Protein AF-A0A961RQ88-F1 (afdb_monomer_lite)

pLDDT: mean 89.36, std 9.99, range [42.78, 97.5]

Foldseek 3Di:
DQAAWFEFDDDWDFAWDDDPPDTDGDTDDPRVVNRVVQRVVCVVLVHRYKYFPVVPVVPVVWDWQWLFFEDDPPDPGTTGITDTDDPVPDDVPLRVLSNVLQVCLQVLHLCSLVSLVVSCVVPVVDSSSVVVNVCVVVPRSHRYDYDDDD

Sequence (150 aa):
GVTRVGIHRGPAIVGNFGGQRFFDYTAIGDTVNTAARLEGANKHIGTRLCVSGPVASSATSFVFRPIGTIFLKGKHEGIEAFEPVSTVAAHPGGEEAYEKAFALMKEGDPAASEAFSLLAETHHEDALIRLQMYRLSHGATSTDIILGEK

Secondary structure (DSSP, 8-state):
----EEE-----EEEEEEETTEEEEEEESHHHHHHHHHHHHHHHH--SEEEEHHHHTT-TTS-EEEEEEEEETT-SS-EEEEEEPPTTTPPTTHHHHHHHHHHHHHHT-THHHHHHHHHHHH-TT-HHHHHHHHHHHTT--SSEEEE---

Structure (mmCIF, N/CA/C/O backbone):
data_AF-A0A961RQ88-F1
#
_entry.id   AF-A0A961RQ88-F1
#
loop_
_atom_site.group_PDB
_atom_site.id
_atom_site.type_symbol
_atom_site.label_atom_id
_atom_site.label_alt_id
_atom_site.label_comp_id
_atom_site.label_asym_id
_atom_site.label_entity_id
_atom_site.label_seq_id
_atom_site.pdbx_PDB_ins_code
_atom_site.Cartn_x
_atom_site.Cartn_y
_atom_site.Cartn_z
_atom_site.occupancy
_atom_site.B_iso_or_equiv
_atom_site.auth_seq_id
_atom_site.auth_comp_id
_atom_site.auth_asym_id
_atom_site.auth_atom_id
_atom_site.pdbx_PDB_model_num
ATOM 1 N N . GLY A 1 1 ? 0.770 20.307 -10.087 1.00 74.75 1 GLY A N 1
ATOM 2 C CA . GLY A 1 1 ? 0.057 19.012 -10.116 1.00 74.75 1 GLY A CA 1
ATOM 3 C C . GLY A 1 1 ? 0.468 18.179 -8.916 1.00 74.75 1 GLY A C 1
ATOM 4 O O . GLY A 1 1 ? 1.530 18.440 -8.369 1.00 74.75 1 GLY A O 1
ATOM 5 N N . VAL A 1 2 ? -0.356 17.220 -8.485 1.00 87.19 2 VAL A N 1
ATOM 6 C CA . VAL A 1 2 ? -0.011 16.293 -7.387 1.00 87.19 2 VAL A CA 1
ATOM 7 C C . VAL A 1 2 ? 0.762 15.102 -7.954 1.00 87.19 2 VAL A C 1
ATOM 9 O O . VAL A 1 2 ? 0.228 14.395 -8.807 1.00 87.19 2 VAL A O 1
ATOM 12 N N . THR A 1 3 ? 1.985 14.875 -7.474 1.00 93.56 3 THR A N 1
ATOM 13 C CA . THR A 1 3 ? 2.801 13.704 -7.840 1.00 93.56 3 THR A CA 1
ATOM 14 C C . THR A 1 3 ? 2.383 12.484 -7.026 1.00 93.56 3 THR A C 1
ATOM 16 O O . THR A 1 3 ? 2.304 12.569 -5.794 1.00 93.56 3 THR A O 1
ATOM 19 N N . ARG A 1 4 ? 2.148 11.369 -7.723 1.00 95.50 4 ARG A N 1
ATOM 20 C CA . ARG A 1 4 ? 1.841 10.047 -7.167 1.00 95.50 4 ARG A CA 1
ATOM 21 C C . ARG A 1 4 ? 2.952 9.069 -7.525 1.00 95.50 4 ARG A C 1
ATOM 23 O O . ARG A 1 4 ? 3.601 9.232 -8.556 1.00 95.50 4 ARG A O 1
ATOM 30 N N . VAL A 1 5 ? 3.182 8.088 -6.660 1.00 97.38 5 VAL A N 1
ATOM 31 C CA . VAL A 1 5 ? 4.223 7.075 -6.847 1.00 97.38 5 VAL A CA 1
ATOM 32 C C . VAL A 1 5 ? 3.681 5.709 -6.442 1.00 97.38 5 VAL A C 1
ATOM 34 O O . VAL A 1 5 ? 3.095 5.546 -5.369 1.00 97.38 5 VAL A O 1
ATOM 37 N N . GLY A 1 6 ? 3.886 4.729 -7.316 1.00 97.06 6 GLY A N 1
ATOM 38 C CA . GLY A 1 6 ? 3.668 3.314 -7.044 1.00 97.06 6 GLY A CA 1
ATOM 39 C C . GLY A 1 6 ? 5.004 2.597 -6.920 1.00 97.06 6 GLY A C 1
ATOM 40 O O . GLY A 1 6 ? 5.878 2.787 -7.767 1.00 97.06 6 GLY A O 1
ATOM 41 N N . ILE A 1 7 ? 5.178 1.785 -5.878 1.00 97.44 7 ILE A N 1
ATOM 42 C CA . ILE A 1 7 ? 6.424 1.045 -5.646 1.00 97.44 7 ILE A CA 1
ATOM 43 C C . ILE A 1 7 ? 6.109 -0.442 -5.540 1.00 97.44 7 ILE A C 1
ATOM 45 O O . ILE A 1 7 ? 5.314 -0.874 -4.705 1.00 97.44 7 ILE A O 1
ATOM 49 N N . HIS A 1 8 ? 6.770 -1.235 -6.374 1.00 96.62 8 HIS A N 1
ATOM 50 C CA . HIS A 1 8 ? 6.666 -2.684 -6.348 1.00 96.62 8 HIS A CA 1
ATOM 51 C C . HIS A 1 8 ? 8.037 -3.330 -6.529 1.00 96.62 8 HIS A C 1
ATOM 53 O O . HIS A 1 8 ? 8.942 -2.743 -7.124 1.00 96.62 8 HIS A O 1
ATOM 59 N N . ARG A 1 9 ? 8.181 -4.549 -6.008 1.00 95.12 9 ARG A N 1
ATOM 60 C CA . ARG A 1 9 ? 9.397 -5.349 -6.099 1.00 95.12 9 ARG A CA 1
ATOM 61 C C . ARG A 1 9 ? 9.051 -6.739 -6.608 1.00 95.12 9 ARG A C 1
ATOM 63 O O . ARG A 1 9 ? 8.210 -7.417 -6.030 1.00 95.12 9 ARG A O 1
ATOM 70 N N . GLY A 1 10 ? 9.783 -7.163 -7.629 1.00 94.06 10 GLY A N 1
ATOM 71 C CA . GLY A 1 10 ? 9.663 -8.473 -8.247 1.00 94.06 10 GLY A CA 1
ATOM 72 C C . GLY A 1 10 ? 10.698 -8.650 -9.363 1.00 94.06 10 GLY A C 1
ATOM 73 O O . GLY A 1 10 ? 11.488 -7.737 -9.628 1.00 94.06 10 GLY A O 1
ATOM 74 N N . PRO A 1 11 ? 10.728 -9.821 -10.014 1.00 95.12 11 PRO A N 1
ATOM 75 C CA . PRO A 1 11 ? 11.619 -10.078 -11.138 1.00 95.12 11 PRO A CA 1
ATOM 76 C C . PRO A 1 11 ? 11.248 -9.219 -12.357 1.00 95.12 11 PRO A C 1
ATOM 78 O O . PRO A 1 11 ? 10.072 -9.006 -12.661 1.00 95.12 11 PRO A O 1
ATOM 81 N N . ALA A 1 12 ? 12.254 -8.745 -13.085 1.00 95.12 12 ALA A N 1
ATOM 82 C CA . ALA A 1 12 ? 12.093 -8.042 -14.354 1.00 95.12 12 ALA A CA 1
ATOM 83 C C . ALA A 1 12 ? 13.287 -8.342 -15.264 1.00 95.12 12 ALA A C 1
ATOM 85 O O . ALA A 1 12 ? 14.381 -8.639 -14.780 1.00 95.12 12 ALA A O 1
ATOM 86 N N . ILE A 1 13 ? 13.078 -8.250 -16.575 1.00 94.19 13 ILE A N 1
ATOM 87 C CA . ILE A 1 13 ? 14.156 -8.360 -17.557 1.00 94.19 13 ILE A CA 1
ATOM 88 C C . ILE A 1 13 ? 14.624 -6.946 -17.875 1.00 94.19 13 ILE A C 1
ATOM 90 O O . ILE A 1 13 ? 13.820 -6.105 -18.273 1.00 94.19 13 ILE A O 1
ATOM 94 N N . VAL A 1 14 ? 15.917 -6.689 -17.703 1.00 94.62 14 VAL A N 1
ATOM 95 C CA . VAL A 1 14 ? 16.540 -5.397 -18.003 1.00 94.62 14 VAL A CA 1
ATOM 96 C C . VAL A 1 14 ? 17.520 -5.581 -19.150 1.00 94.62 14 VAL A C 1
ATOM 98 O O . VAL A 1 14 ? 18.321 -6.516 -19.132 1.00 94.62 14 VAL A O 1
ATOM 101 N N . GLY A 1 15 ? 17.467 -4.701 -20.144 1.00 92.31 15 GLY A N 1
ATOM 102 C CA . GLY A 1 15 ? 18.376 -4.768 -21.281 1.00 92.31 15 GLY A CA 1
ATOM 103 C C . GLY A 1 15 ? 18.032 -3.782 -22.387 1.00 92.31 15 GLY A C 1
ATOM 104 O O . GLY A 1 15 ? 17.144 -2.945 -22.242 1.00 92.31 15 GLY A O 1
ATOM 105 N N . ASN A 1 16 ? 18.752 -3.902 -23.502 1.00 91.00 16 ASN A N 1
ATOM 106 C CA . ASN A 1 16 ? 18.460 -3.165 -24.726 1.00 91.00 16 ASN A CA 1
ATOM 107 C C . ASN A 1 16 ? 17.325 -3.860 -25.476 1.00 91.00 16 ASN A C 1
ATOM 109 O O . ASN A 1 16 ? 17.486 -4.994 -25.930 1.00 91.00 16 ASN A O 1
ATOM 113 N N . PHE A 1 17 ? 16.204 -3.169 -25.639 1.00 86.00 17 PHE A N 1
ATOM 114 C CA . PHE A 1 17 ? 15.059 -3.656 -26.398 1.00 86.00 17 PHE A CA 1
ATOM 115 C C . PHE A 1 17 ? 14.847 -2.783 -27.633 1.00 86.00 17 PHE A C 1
ATOM 117 O O . PHE A 1 17 ? 14.873 -1.559 -27.544 1.00 86.00 17 PHE A O 1
ATOM 124 N N . GLY A 1 18 ? 14.652 -3.411 -28.793 1.00 82.94 18 GLY A N 1
ATOM 125 C CA . GLY A 1 18 ? 14.442 -2.710 -30.060 1.00 82.94 18 GLY A CA 1
ATOM 126 C C . GLY A 1 18 ? 15.134 -3.377 -31.249 1.00 82.94 18 GLY A C 1
ATOM 127 O O . GLY A 1 18 ? 15.709 -4.459 -31.127 1.00 82.94 18 GLY A O 1
ATOM 128 N N . GLY A 1 19 ? 15.030 -2.749 -32.420 1.00 78.56 19 GLY A N 1
ATOM 129 C CA . GLY A 1 19 ? 15.667 -3.205 -33.661 1.00 78.56 19 GLY A CA 1
ATOM 130 C C . GLY A 1 19 ? 16.946 -2.424 -33.969 1.00 78.56 19 GLY A C 1
ATOM 131 O O . GLY A 1 19 ? 17.240 -1.441 -33.306 1.00 78.56 19 GLY A O 1
ATOM 132 N N . GLN A 1 20 ? 17.669 -2.787 -35.039 1.00 72.25 20 GLN A N 1
ATOM 133 C CA . GLN A 1 20 ? 19.000 -2.234 -35.385 1.00 72.25 20 GLN A CA 1
ATOM 134 C C . GLN A 1 20 ? 19.142 -0.698 -35.385 1.00 72.25 20 GLN A C 1
ATOM 136 O O . GLN A 1 20 ? 20.260 -0.198 -35.307 1.00 72.25 20 GLN A O 1
ATOM 141 N N . ARG A 1 21 ? 18.041 0.051 -35.500 1.00 75.94 21 ARG A N 1
ATOM 142 C CA . ARG A 1 21 ? 18.031 1.515 -35.629 1.00 75.94 21 ARG A CA 1
ATOM 143 C C . ARG A 1 21 ? 17.519 2.261 -34.390 1.00 75.94 21 ARG A C 1
ATOM 145 O O . ARG A 1 21 ? 17.785 3.450 -34.278 1.00 75.94 21 ARG A O 1
ATOM 152 N N . PHE A 1 22 ? 16.809 1.580 -33.489 1.00 70.25 22 PHE A N 1
ATOM 153 C CA . PHE A 1 22 ? 16.242 2.152 -32.266 1.00 70.25 22 PHE A CA 1
ATOM 154 C C . PHE A 1 22 ? 16.314 1.100 -31.163 1.00 70.25 22 PHE A C 1
ATOM 156 O O . PHE A 1 22 ? 15.687 0.047 -31.290 1.00 70.25 22 PHE A O 1
ATOM 163 N N . PHE A 1 23 ? 17.073 1.390 -30.109 1.00 79.38 23 PHE A N 1
ATOM 164 C CA . PHE A 1 23 ? 17.200 0.544 -28.929 1.00 79.38 23 PHE A CA 1
ATOM 165 C C . PHE A 1 23 ? 16.997 1.395 -27.682 1.00 79.38 23 PHE A C 1
ATOM 167 O O . PHE A 1 23 ? 17.691 2.398 -27.514 1.00 79.38 23 PHE A O 1
ATOM 174 N N . ASP A 1 24 ? 16.100 0.955 -26.806 1.00 86.50 24 ASP A N 1
ATOM 175 C CA . ASP A 1 24 ? 15.894 1.543 -25.489 1.00 86.50 24 ASP A CA 1
ATOM 176 C C . ASP A 1 24 ? 16.437 0.590 -24.426 1.00 86.50 24 ASP A C 1
ATOM 178 O O . ASP A 1 24 ? 16.071 -0.589 -24.377 1.00 86.50 24 ASP A O 1
ATOM 182 N N . TYR A 1 25 ? 17.311 1.100 -23.557 1.00 90.38 25 TYR A N 1
ATOM 183 C CA . TYR A 1 25 ? 17.708 0.375 -22.357 1.00 90.38 25 TYR A CA 1
ATOM 184 C C . TYR A 1 25 ? 16.600 0.520 -21.316 1.00 90.38 25 TYR A C 1
ATOM 186 O O . TYR A 1 25 ? 16.432 1.583 -20.717 1.00 90.38 25 TYR A O 1
ATOM 194 N N . THR A 1 26 ? 15.809 -0.533 -21.128 1.00 91.44 26 THR A N 1
ATOM 195 C CA . THR A 1 26 ? 14.609 -0.483 -20.288 1.00 91.44 26 THR A CA 1
ATOM 196 C C . THR A 1 26 ? 14.405 -1.775 -19.503 1.00 91.44 26 THR A C 1
ATOM 198 O O . THR A 1 26 ? 15.069 -2.787 -19.739 1.00 91.44 26 THR A O 1
ATOM 201 N N . ALA A 1 27 ? 13.496 -1.724 -18.533 1.00 92.56 27 ALA A N 1
ATOM 202 C CA . ALA A 1 27 ? 13.014 -2.877 -17.794 1.00 92.56 27 ALA A CA 1
ATOM 203 C C . ALA A 1 27 ? 11.634 -3.283 -18.324 1.00 92.56 27 ALA A C 1
ATOM 205 O O . ALA A 1 27 ? 10.740 -2.446 -18.449 1.00 92.56 27 ALA A O 1
ATOM 206 N N . ILE A 1 28 ? 11.442 -4.572 -18.593 1.00 91.62 28 ILE A N 1
ATOM 207 C CA . ILE A 1 28 ? 10.165 -5.135 -19.037 1.00 91.62 28 ILE A CA 1
ATOM 208 C C . ILE A 1 28 ? 9.777 -6.281 -18.104 1.00 91.62 28 ILE A C 1
ATOM 210 O O . ILE A 1 28 ? 10.606 -7.103 -17.706 1.00 91.62 28 ILE A O 1
ATOM 214 N N . GLY A 1 29 ? 8.496 -6.337 -17.749 1.00 91.25 29 GLY A N 1
ATOM 215 C CA . GLY A 1 29 ? 7.929 -7.431 -16.972 1.00 91.25 29 GLY A CA 1
ATOM 216 C C . GLY A 1 29 ? 6.713 -7.010 -16.162 1.00 91.25 29 GLY A C 1
ATOM 217 O O . GLY A 1 29 ? 6.385 -5.827 -16.044 1.00 91.25 29 GLY A O 1
ATOM 218 N N . ASP A 1 30 ? 6.064 -8.003 -15.562 1.00 90.88 30 ASP A N 1
ATOM 219 C CA . ASP A 1 30 ? 4.899 -7.797 -14.704 1.00 90.88 30 ASP A CA 1
ATOM 220 C C . ASP A 1 30 ? 5.196 -6.874 -13.510 1.00 90.88 30 ASP A C 1
ATOM 222 O O . ASP A 1 30 ? 4.343 -6.083 -13.107 1.00 90.88 30 ASP A O 1
ATOM 226 N N . THR A 1 31 ? 6.437 -6.889 -13.012 1.00 94.06 31 THR A N 1
ATOM 227 C CA . THR A 1 31 ? 6.887 -6.003 -11.933 1.00 94.06 31 THR A CA 1
ATOM 228 C C . THR A 1 31 ? 6.736 -4.521 -12.295 1.00 94.06 31 THR A C 1
ATOM 230 O O . THR A 1 31 ? 6.213 -3.739 -11.499 1.00 94.06 31 THR A O 1
ATOM 233 N N . VAL A 1 32 ? 7.144 -4.134 -13.510 1.00 93.38 32 VAL A N 1
ATOM 234 C CA . VAL A 1 32 ? 7.079 -2.740 -13.990 1.00 93.38 32 VAL A CA 1
ATOM 235 C C . VAL A 1 32 ? 5.623 -2.312 -14.181 1.00 93.38 32 VAL A C 1
ATOM 237 O O . VAL A 1 32 ? 5.218 -1.244 -13.722 1.00 93.38 32 VAL A O 1
ATOM 240 N N . ASN A 1 33 ? 4.808 -3.188 -14.775 1.00 91.88 33 ASN A N 1
ATOM 241 C CA . ASN A 1 33 ? 3.374 -2.949 -14.952 1.00 91.88 33 ASN A CA 1
ATOM 242 C C . ASN A 1 33 ? 2.648 -2.811 -13.609 1.00 91.88 33 ASN A C 1
ATOM 244 O O . ASN A 1 33 ? 1.774 -1.960 -13.456 1.00 91.88 33 ASN A O 1
ATOM 248 N N . THR A 1 34 ? 3.010 -3.632 -12.627 1.00 92.94 34 THR A N 1
ATOM 249 C CA . THR A 1 34 ? 2.417 -3.593 -11.290 1.00 92.94 34 THR A CA 1
ATOM 250 C C . THR A 1 34 ? 2.748 -2.287 -10.573 1.00 92.94 34 THR A C 1
ATOM 252 O O . THR A 1 34 ? 1.839 -1.650 -10.044 1.00 92.94 34 THR A O 1
ATOM 255 N N . ALA A 1 35 ? 4.002 -1.824 -10.628 1.00 95.44 35 ALA A N 1
ATOM 256 C CA . ALA A 1 35 ? 4.385 -0.524 -10.070 1.00 95.44 35 ALA A CA 1
ATOM 257 C C . ALA A 1 35 ? 3.581 0.634 -10.695 1.00 95.44 35 ALA A C 1
ATOM 259 O O . ALA A 1 35 ? 3.030 1.461 -9.969 1.00 95.44 35 ALA A O 1
ATOM 260 N N . ALA A 1 36 ? 3.439 0.652 -12.026 1.00 93.75 36 ALA A N 1
ATOM 261 C CA . ALA A 1 36 ? 2.652 1.670 -12.730 1.00 93.75 36 ALA A CA 1
ATOM 262 C C . ALA A 1 36 ? 1.163 1.643 -12.340 1.00 93.75 36 ALA A C 1
ATOM 264 O O . ALA A 1 36 ? 0.525 2.682 -12.187 1.00 93.75 36 ALA A O 1
ATOM 265 N N . ARG A 1 37 ? 0.590 0.456 -12.121 1.00 92.12 37 ARG A N 1
ATOM 266 C CA . ARG A 1 37 ? -0.808 0.340 -11.683 1.00 92.12 37 ARG A CA 1
ATOM 267 C C . ARG A 1 37 ? -1.013 0.794 -10.237 1.00 92.12 37 ARG A C 1
ATOM 269 O O . ARG A 1 37 ? -2.031 1.422 -9.958 1.00 92.12 37 ARG A O 1
ATOM 276 N N . LEU A 1 38 ? -0.063 0.530 -9.336 1.00 95.38 38 LEU A N 1
ATOM 277 C CA . LEU A 1 38 ? -0.097 1.080 -7.973 1.00 95.38 38 LEU A CA 1
ATOM 278 C C . LEU A 1 38 ? 0.010 2.611 -7.984 1.00 95.38 38 LEU A C 1
ATOM 280 O O . LEU A 1 38 ? -0.665 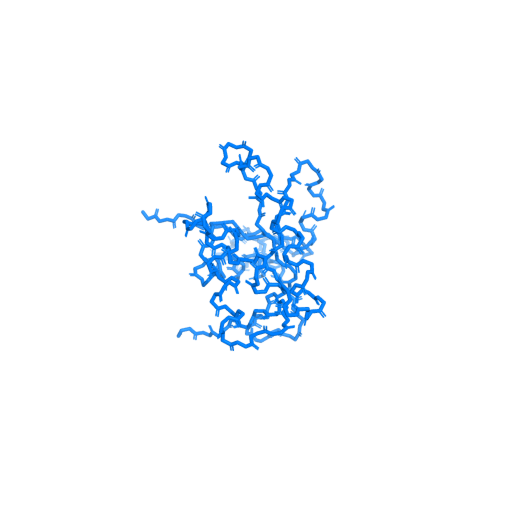3.278 -7.201 1.00 95.38 38 LEU A O 1
ATOM 284 N N . GLU A 1 39 ? 0.796 3.182 -8.904 1.00 96.25 39 GLU A N 1
ATOM 285 C CA . GLU A 1 39 ? 0.836 4.634 -9.109 1.00 96.25 39 GLU A CA 1
ATOM 286 C C . GLU A 1 39 ? -0.556 5.163 -9.464 1.00 96.25 39 GLU A C 1
ATOM 288 O O . GLU A 1 39 ? -1.052 6.050 -8.771 1.00 96.25 39 GLU A O 1
ATOM 293 N N . GLY A 1 40 ? -1.229 4.553 -10.444 1.00 93.56 40 GLY A N 1
ATOM 294 C CA . GLY A 1 40 ? -2.594 4.922 -10.825 1.00 93.56 40 GLY A CA 1
ATOM 295 C C . GLY A 1 40 ? -3.628 4.729 -9.705 1.00 93.56 40 GLY A C 1
ATOM 296 O O . GLY A 1 40 ? -4.517 5.570 -9.531 1.00 93.56 40 GLY A O 1
ATOM 297 N N . ALA A 1 41 ? -3.492 3.670 -8.897 1.00 93.62 41 ALA A N 1
ATOM 298 C CA . ALA A 1 41 ? -4.401 3.346 -7.794 1.00 93.62 41 ALA A CA 1
ATOM 299 C C . ALA A 1 41 ? -4.495 4.469 -6.749 1.00 93.62 41 ALA A C 1
ATOM 301 O O . ALA A 1 41 ? -5.585 4.750 -6.243 1.00 93.62 41 ALA A O 1
ATOM 302 N N . ASN A 1 42 ? -3.396 5.192 -6.503 1.00 94.69 42 ASN A N 1
ATOM 303 C CA . ASN A 1 42 ? -3.364 6.361 -5.617 1.00 94.69 42 ASN A CA 1
ATOM 304 C C . ASN A 1 42 ? -4.460 7.394 -5.940 1.00 94.69 42 ASN A C 1
ATOM 306 O O . ASN A 1 42 ? -4.938 8.097 -5.055 1.00 94.69 42 ASN A O 1
ATOM 310 N N . LYS A 1 43 ? -4.885 7.527 -7.205 1.00 92.44 43 LYS A N 1
ATOM 311 C CA . LYS A 1 43 ? -5.961 8.463 -7.575 1.00 92.44 43 LYS A CA 1
ATOM 312 C C . LYS A 1 43 ? -7.321 8.05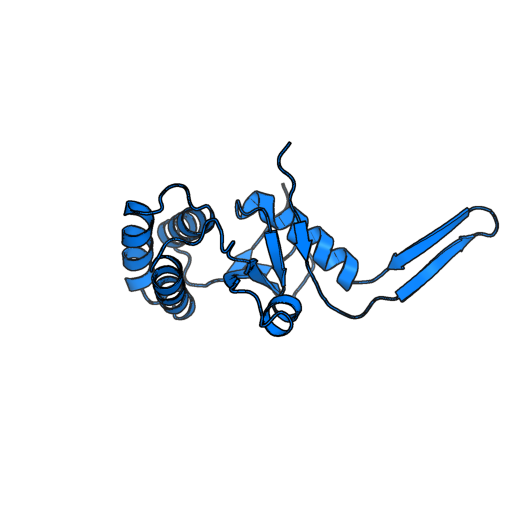4 -7.009 1.00 92.44 43 LYS A C 1
ATOM 314 O O . LYS A 1 43 ? -8.111 8.931 -6.677 1.00 92.44 43 LYS A O 1
ATOM 319 N N . HIS A 1 44 ? -7.582 6.753 -6.938 1.00 91.12 44 HIS A N 1
ATOM 320 C CA . HIS A 1 44 ? -8.829 6.196 -6.421 1.00 91.12 44 HIS A CA 1
ATOM 321 C C . HIS A 1 44 ? -8.815 6.124 -4.894 1.00 91.12 44 HIS A C 1
ATOM 323 O O . HIS A 1 44 ? -9.824 6.400 -4.258 1.00 91.12 44 HIS A O 1
ATOM 329 N N . ILE A 1 45 ? -7.655 5.793 -4.326 1.00 92.69 45 ILE A N 1
ATOM 330 C CA . ILE A 1 45 ? -7.455 5.646 -2.881 1.00 92.69 45 ILE A CA 1
ATOM 331 C C . ILE A 1 45 ? -7.347 7.022 -2.200 1.00 92.69 45 ILE A C 1
ATOM 333 O O . ILE A 1 45 ? -7.783 7.196 -1.069 1.00 92.69 45 ILE A O 1
ATOM 337 N N . GLY A 1 46 ? -6.791 8.018 -2.896 1.00 91.94 46 GLY A N 1
ATOM 338 C CA . GLY A 1 46 ? -6.545 9.363 -2.368 1.00 91.94 46 GLY A CA 1
ATOM 339 C C . GLY A 1 46 ? -5.145 9.561 -1.776 1.00 91.94 46 GLY A C 1
ATOM 340 O O . GLY A 1 46 ? -4.804 10.682 -1.405 1.00 91.94 46 GLY A O 1
ATOM 341 N N . THR A 1 47 ? -4.319 8.514 -1.744 1.00 92.75 47 THR A N 1
ATOM 342 C CA . THR A 1 47 ? -2.927 8.548 -1.276 1.00 92.75 47 THR A CA 1
ATOM 343 C C . THR A 1 47 ? -1.983 9.157 -2.314 1.00 92.75 47 THR A C 1
ATOM 345 O O . THR A 1 47 ? -2.335 9.389 -3.477 1.00 92.75 47 THR A O 1
ATOM 348 N N . ARG A 1 48 ? -0.746 9.445 -1.896 1.00 93.69 48 ARG A N 1
ATOM 349 C CA . ARG A 1 48 ? 0.341 9.845 -2.814 1.00 93.69 48 ARG A CA 1
ATOM 350 C C . ARG A 1 48 ? 1.328 8.720 -3.079 1.00 93.69 48 ARG A C 1
ATOM 352 O O . ARG A 1 48 ? 1.959 8.713 -4.135 1.00 93.69 48 ARG A O 1
ATOM 359 N N . LEU A 1 49 ? 1.481 7.821 -2.118 1.00 95.31 49 LEU A N 1
ATOM 360 C CA . LEU A 1 49 ? 2.416 6.713 -2.152 1.00 95.31 49 LEU A CA 1
ATOM 361 C C . LEU A 1 49 ? 1.624 5.425 -1.949 1.00 95.31 49 LEU A C 1
ATOM 363 O O . LEU A 1 49 ? 0.865 5.308 -0.992 1.00 95.31 49 LEU A O 1
ATOM 367 N N . CYS A 1 50 ? 1.820 4.461 -2.842 1.00 96.50 50 CYS A N 1
ATOM 368 C CA . CYS A 1 50 ? 1.226 3.137 -2.728 1.00 96.50 50 CYS A CA 1
ATOM 369 C C . CYS A 1 50 ? 2.317 2.100 -2.970 1.00 96.50 50 CYS A C 1
ATOM 371 O O . CYS A 1 50 ? 2.946 2.081 -4.033 1.00 96.50 50 CYS A O 1
ATOM 373 N N . VAL A 1 51 ? 2.579 1.267 -1.970 1.00 97.50 51 VAL A N 1
ATOM 374 C CA . VAL A 1 51 ? 3.631 0.255 -2.018 1.00 97.50 51 VAL A CA 1
ATOM 375 C C . VAL A 1 51 ? 3.029 -1.133 -1.890 1.00 97.50 51 VAL A C 1
ATOM 377 O O . VAL A 1 51 ? 2.087 -1.346 -1.136 1.00 97.50 51 VAL A O 1
ATOM 380 N N . SER A 1 52 ? 3.572 -2.094 -2.625 1.00 97.50 52 SER A N 1
ATOM 381 C CA . SER A 1 52 ? 3.137 -3.489 -2.515 1.00 97.50 52 SER A CA 1
ATOM 382 C C . SER A 1 52 ? 3.675 -4.176 -1.254 1.00 97.50 52 SER A C 1
ATOM 384 O O . SER A 1 52 ? 4.761 -3.819 -0.787 1.00 97.50 52 SER A O 1
ATOM 386 N N . GLY A 1 53 ? 3.027 -5.255 -0.817 1.00 97.06 53 GLY A N 1
ATOM 387 C CA . GLY A 1 53 ? 3.485 -6.128 0.271 1.00 97.06 53 GLY A CA 1
ATOM 388 C C . GLY A 1 53 ? 4.965 -6.538 0.202 1.00 97.06 53 GLY A C 1
ATOM 389 O O . GLY A 1 53 ? 5.669 -6.333 1.189 1.00 97.06 53 GLY A O 1
ATOM 390 N N . PRO A 1 54 ? 5.507 -7.003 -0.947 1.00 96.94 54 PRO A N 1
ATOM 391 C CA . PRO A 1 54 ? 6.935 -7.327 -1.075 1.00 96.94 54 PRO A CA 1
ATOM 392 C C . PRO A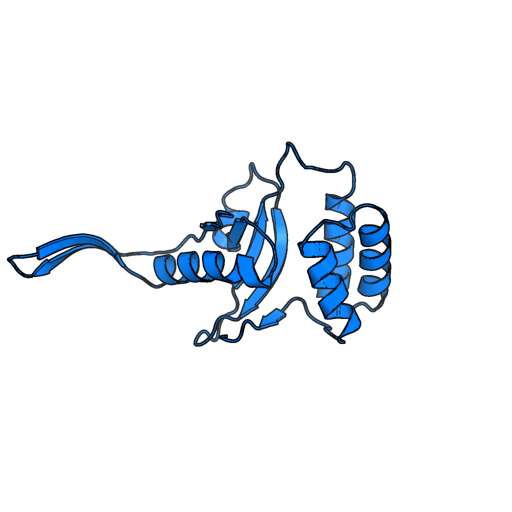 1 54 ? 7.902 -6.168 -0.795 1.00 96.94 54 PRO A C 1
ATOM 394 O O . PRO A 1 54 ? 9.058 -6.393 -0.441 1.00 96.94 54 PRO A O 1
ATOM 397 N N . VAL A 1 55 ? 7.458 -4.923 -0.989 1.00 97.25 55 VAL A N 1
ATOM 398 C CA . VAL A 1 55 ? 8.246 -3.729 -0.655 1.00 97.25 55 VAL A CA 1
ATOM 399 C C . VAL A 1 55 ? 8.159 -3.478 0.842 1.00 97.25 55 VAL A C 1
ATOM 401 O O . VAL A 1 55 ? 9.205 -3.402 1.486 1.00 97.25 55 VAL A O 1
ATOM 404 N N . ALA A 1 56 ? 6.939 -3.426 1.388 1.00 96.19 56 ALA A N 1
ATOM 405 C CA . ALA A 1 56 ? 6.691 -3.176 2.806 1.00 96.19 56 ALA A CA 1
ATOM 406 C C . ALA A 1 56 ? 7.413 -4.190 3.711 1.00 96.19 56 ALA A C 1
ATOM 408 O O . ALA A 1 56 ? 8.056 -3.800 4.681 1.00 96.19 56 ALA A O 1
ATOM 409 N N . SER A 1 57 ? 7.416 -5.474 3.338 1.00 95.69 57 SER A N 1
ATOM 410 C CA . SER A 1 57 ? 8.109 -6.529 4.090 1.00 95.69 57 SER A CA 1
ATOM 411 C C . SER A 1 57 ? 9.636 -6.418 4.059 1.00 95.69 57 SER A C 1
ATOM 413 O O . SER A 1 57 ? 10.309 -6.877 4.978 1.00 95.69 57 SER A O 1
ATOM 415 N N . SER A 1 58 ? 10.201 -5.808 3.013 1.00 95.12 58 SER A N 1
ATOM 416 C CA . SER A 1 58 ? 11.653 -5.638 2.870 1.00 95.12 58 SER A CA 1
ATOM 417 C C . SER A 1 58 ? 12.186 -4.323 3.442 1.00 95.12 58 SER A C 1
ATOM 419 O O . SER A 1 58 ? 13.365 -4.234 3.778 1.00 95.12 58 SER A O 1
ATOM 421 N N . ALA A 1 59 ? 11.335 -3.305 3.558 1.00 93.62 59 ALA A N 1
ATOM 422 C CA . ALA A 1 59 ? 11.701 -1.956 3.973 1.00 93.62 59 ALA A CA 1
ATOM 423 C C . ALA A 1 59 ? 11.452 -1.742 5.477 1.00 93.62 59 ALA A C 1
ATOM 425 O O . ALA A 1 59 ? 10.724 -0.838 5.873 1.00 93.62 59 ALA A O 1
ATOM 426 N N . THR A 1 60 ? 12.075 -2.561 6.326 1.00 88.19 60 THR A N 1
ATOM 427 C CA . THR A 1 60 ? 11.806 -2.615 7.780 1.00 88.19 60 THR A CA 1
ATOM 428 C C . THR A 1 60 ? 12.113 -1.328 8.554 1.00 88.19 60 THR A C 1
ATOM 430 O O . THR A 1 60 ? 11.697 -1.189 9.699 1.00 88.19 60 THR A O 1
ATOM 433 N N . SER A 1 61 ? 12.832 -0.375 7.955 1.00 89.56 61 SER A N 1
ATOM 434 C CA . SER A 1 61 ? 13.091 0.947 8.540 1.00 89.56 61 SER A CA 1
ATOM 435 C C . SER A 1 61 ? 11.926 1.932 8.390 1.00 89.56 61 SER A C 1
ATOM 437 O O . SER A 1 61 ? 12.038 3.070 8.841 1.00 89.56 61 SER A O 1
ATOM 439 N N . PHE A 1 62 ? 10.846 1.539 7.714 1.00 89.31 62 PHE A N 1
ATOM 440 C CA . PHE A 1 62 ? 9.665 2.365 7.488 1.00 89.31 62 PHE A CA 1
ATOM 441 C C . PHE A 1 62 ? 8.454 1.776 8.204 1.00 89.31 62 PHE A C 1
ATOM 443 O O . PHE A 1 62 ? 8.300 0.561 8.310 1.00 89.31 62 PHE A O 1
ATOM 450 N N . VAL A 1 63 ? 7.570 2.663 8.654 1.00 89.50 63 VAL A N 1
ATOM 451 C CA . VAL A 1 63 ? 6.237 2.293 9.128 1.00 89.50 63 VAL A CA 1
ATOM 452 C C . VAL A 1 63 ? 5.283 2.354 7.943 1.00 89.50 63 VAL A C 1
ATOM 454 O O . VAL A 1 63 ? 5.331 3.293 7.145 1.00 89.50 63 VAL A O 1
ATOM 457 N N . PHE A 1 64 ? 4.419 1.353 7.830 1.00 92.94 64 PHE A N 1
ATOM 458 C CA . PHE A 1 64 ? 3.456 1.233 6.746 1.00 92.94 64 PHE A CA 1
ATOM 459 C C . PHE A 1 64 ? 2.054 1.057 7.304 1.00 92.94 64 PHE A C 1
ATOM 461 O O . PHE A 1 64 ? 1.834 0.231 8.185 1.00 92.94 64 PHE A O 1
ATOM 468 N N . ARG A 1 65 ? 1.097 1.782 6.734 1.00 93.62 65 ARG A N 1
ATOM 469 C CA . ARG A 1 65 ? -0.327 1.578 6.979 1.00 93.62 65 ARG A CA 1
ATOM 470 C C . ARG A 1 65 ? -0.902 0.661 5.919 1.00 93.62 65 ARG A C 1
ATOM 472 O O . ARG A 1 65 ? -0.672 0.905 4.731 1.00 93.62 65 ARG A O 1
ATOM 479 N N . PRO A 1 66 ? -1.685 -0.354 6.294 1.00 96.56 66 PRO A N 1
ATOM 480 C CA . PRO A 1 66 ? -2.372 -1.173 5.313 1.00 96.56 66 PRO A CA 1
ATOM 481 C C . PRO A 1 66 ? -3.478 -0.373 4.612 1.00 96.56 66 PRO A C 1
ATOM 483 O O . PRO A 1 66 ? -4.294 0.301 5.244 1.00 96.56 66 PRO A O 1
ATOM 486 N N . ILE A 1 67 ? -3.514 -0.458 3.284 1.00 96.69 67 ILE A N 1
ATOM 487 C CA . ILE A 1 67 ? -4.593 0.099 2.458 1.00 96.69 67 ILE A CA 1
ATOM 488 C C . ILE A 1 67 ? -5.669 -0.968 2.233 1.00 96.69 67 ILE A C 1
ATOM 490 O O . ILE A 1 67 ? -6.864 -0.678 2.301 1.00 96.69 67 ILE A O 1
ATOM 494 N N . GLY A 1 68 ? -5.243 -2.199 1.946 1.00 96.19 68 GLY A N 1
ATOM 495 C CA . GLY A 1 68 ? -6.112 -3.295 1.525 1.00 96.19 68 GLY A CA 1
ATOM 496 C C . GLY A 1 68 ? -5.490 -4.135 0.421 1.00 96.19 68 GLY A C 1
ATOM 497 O O . GLY A 1 68 ? -4.357 -3.895 -0.003 1.00 96.19 68 GLY A O 1
ATOM 498 N N . THR A 1 69 ? -6.252 -5.112 -0.055 1.00 96.12 69 THR A N 1
ATOM 499 C CA . THR A 1 69 ? -5.861 -5.949 -1.190 1.00 96.12 69 THR A CA 1
ATOM 500 C C . THR A 1 69 ? -6.438 -5.347 -2.460 1.00 96.12 69 THR A C 1
ATOM 502 O O . THR A 1 69 ? -7.650 -5.340 -2.664 1.00 96.12 69 THR A O 1
ATOM 505 N N . ILE A 1 70 ? -5.584 -4.808 -3.325 1.00 94.50 70 ILE A N 1
ATOM 506 C CA . ILE A 1 70 ? -6.016 -4.162 -4.563 1.00 94.50 70 ILE A CA 1
ATOM 507 C C . ILE A 1 70 ? -6.141 -5.209 -5.668 1.00 94.50 70 ILE A C 1
ATOM 509 O O . ILE A 1 70 ? -5.149 -5.802 -6.096 1.00 94.50 70 ILE A O 1
ATOM 513 N N . PHE A 1 71 ? -7.353 -5.371 -6.188 1.00 91.06 71 PHE A N 1
ATOM 514 C CA . PHE A 1 71 ? -7.623 -6.162 -7.382 1.00 91.06 71 PHE A CA 1
ATOM 515 C C . PHE A 1 71 ? -7.609 -5.252 -8.603 1.00 91.06 71 PHE A C 1
ATOM 517 O O . PHE A 1 71 ? -8.458 -4.374 -8.779 1.00 91.06 71 PHE A O 1
ATOM 524 N N . LEU A 1 72 ? -6.601 -5.463 -9.446 1.00 78.00 72 LEU A N 1
ATOM 525 C CA . LEU A 1 72 ? -6.401 -4.718 -10.680 1.00 78.00 72 LEU A CA 1
ATOM 526 C C . LEU A 1 72 ? -7.067 -5.452 -11.842 1.00 78.00 72 LEU A C 1
ATOM 528 O O . LEU A 1 72 ? -6.987 -6.677 -11.943 1.00 78.00 72 LEU A O 1
ATOM 532 N N . LYS A 1 73 ? -7.655 -4.699 -12.775 1.00 72.94 73 LYS A N 1
ATOM 533 C CA . LYS A 1 73 ? -8.249 -5.259 -13.995 1.00 72.94 73 LYS A CA 1
ATOM 534 C C . LYS A 1 73 ? -7.279 -6.220 -14.701 1.00 72.94 73 LYS A C 1
ATOM 536 O O . LYS A 1 73 ? -6.107 -5.906 -14.936 1.00 72.94 73 LYS A O 1
ATOM 541 N N . GLY A 1 74 ? -7.793 -7.400 -15.043 1.00 69.31 74 GLY A N 1
ATOM 542 C CA . GLY A 1 74 ? -7.051 -8.439 -15.758 1.00 69.31 74 GLY A CA 1
ATOM 543 C C . GLY A 1 74 ? -6.034 -9.212 -14.913 1.00 69.31 74 GLY A C 1
ATOM 544 O O . GLY A 1 74 ? -5.270 -9.983 -15.486 1.00 69.31 74 GLY A O 1
ATOM 545 N N . LYS A 1 75 ? -6.002 -9.026 -13.585 1.00 70.19 75 LYS A N 1
ATOM 546 C CA . LYS A 1 75 ? -5.260 -9.897 -12.663 1.00 70.19 75 LYS A CA 1
ATOM 547 C C . LYS A 1 75 ? -6.222 -10.657 -11.758 1.00 70.19 75 LYS A C 1
ATOM 549 O O . LYS A 1 75 ? -7.160 -10.081 -11.220 1.00 70.19 75 LYS A O 1
ATOM 554 N N . HIS A 1 76 ? -5.963 -11.952 -11.601 1.00 70.12 76 HIS A N 1
ATOM 555 C CA . HIS A 1 76 ? -6.692 -12.808 -10.662 1.00 70.12 76 HIS A CA 1
ATOM 556 C C . HIS A 1 76 ? -6.152 -12.689 -9.235 1.00 70.12 76 HIS A C 1
ATOM 558 O O . HIS A 1 76 ? -6.892 -12.892 -8.281 1.00 70.12 76 HIS A O 1
ATOM 564 N N . GLU A 1 77 ? -4.872 -12.343 -9.098 1.00 85.62 77 GLU A N 1
ATOM 565 C CA . GLU A 1 77 ? -4.215 -12.184 -7.808 1.00 85.62 77 GLU A CA 1
ATOM 566 C C . GLU A 1 77 ? -4.272 -10.720 -7.363 1.00 85.62 77 GLU A C 1
ATOM 568 O O . GLU A 1 77 ? -3.873 -9.809 -8.100 1.00 85.62 77 GLU A O 1
ATOM 573 N N . GLY A 1 78 ? -4.812 -10.506 -6.165 1.00 91.56 78 GLY A N 1
ATOM 574 C CA . GLY A 1 78 ? -4.840 -9.206 -5.516 1.00 91.56 78 GLY A CA 1
ATOM 575 C C . GLY A 1 78 ? -3.466 -8.837 -4.964 1.00 91.56 78 GLY A C 1
ATOM 576 O O . GLY A 1 78 ? -2.690 -9.699 -4.558 1.00 91.56 78 GLY A O 1
ATOM 577 N N . ILE A 1 79 ? -3.156 -7.545 -4.949 1.00 94.00 79 ILE A N 1
ATOM 578 C CA . ILE A 1 79 ? -1.896 -7.041 -4.403 1.00 94.00 79 ILE A CA 1
ATOM 579 C C . ILE A 1 79 ? -2.179 -6.395 -3.060 1.00 94.00 79 ILE A C 1
ATOM 581 O O . ILE A 1 79 ? -2.859 -5.371 -3.001 1.00 94.00 79 ILE A O 1
ATOM 585 N N . GLU A 1 80 ? -1.618 -6.955 -1.993 1.00 96.44 80 GLU A N 1
ATOM 586 C CA . GLU A 1 80 ? -1.583 -6.265 -0.707 1.00 96.44 80 GLU A CA 1
ATOM 587 C C . GLU A 1 80 ? -0.840 -4.938 -0.866 1.00 96.44 80 GLU A C 1
ATOM 589 O O . GLU A 1 80 ? 0.304 -4.895 -1.339 1.00 96.44 80 GLU A O 1
ATOM 594 N N . ALA A 1 81 ? -1.511 -3.854 -0.501 1.00 97.19 81 ALA A N 1
ATOM 595 C CA . ALA A 1 81 ? -1.032 -2.502 -0.693 1.00 97.19 81 ALA A CA 1
ATOM 596 C C . ALA A 1 81 ? -0.977 -1.745 0.629 1.00 97.19 81 ALA A C 1
ATOM 598 O O . ALA A 1 81 ? -1.827 -1.907 1.509 1.00 97.19 81 ALA A O 1
ATOM 599 N N . PHE A 1 82 ? 0.024 -0.882 0.731 1.00 97.31 82 PHE A N 1
ATOM 600 C CA . PHE A 1 82 ? 0.334 -0.118 1.923 1.00 97.31 82 PHE A CA 1
ATOM 601 C C . PHE A 1 82 ? 0.689 1.325 1.563 1.00 97.31 82 PHE A C 1
ATOM 603 O O . PHE A 1 82 ? 1.192 1.603 0.470 1.00 97.31 82 PHE A O 1
ATOM 610 N N . GLU A 1 83 ? 0.465 2.239 2.496 1.00 95.25 83 GLU A N 1
ATOM 611 C CA . GLU A 1 83 ? 0.972 3.606 2.441 1.00 95.25 83 GLU A CA 1
ATOM 612 C C . GLU A 1 83 ? 2.122 3.751 3.450 1.00 95.25 83 GLU A C 1
ATOM 614 O O . GLU A 1 83 ? 1.951 3.405 4.618 1.00 95.25 83 GLU A O 1
ATOM 619 N N . PRO A 1 84 ? 3.310 4.233 3.049 1.00 92.75 84 PRO A N 1
ATOM 620 C CA . PRO A 1 84 ? 4.362 4.573 3.998 1.00 92.75 84 PRO A CA 1
ATOM 621 C C . PRO A 1 84 ? 3.955 5.787 4.837 1.00 92.75 84 PRO A C 1
ATOM 623 O O . PRO A 1 84 ? 3.587 6.833 4.297 1.00 92.75 84 PRO A O 1
ATOM 626 N N . VAL A 1 85 ? 4.092 5.674 6.155 1.00 87.62 85 VAL A N 1
ATOM 627 C CA . VAL A 1 85 ? 3.836 6.776 7.085 1.00 87.62 85 VAL A CA 1
ATOM 628 C C . VAL A 1 85 ? 5.013 7.740 7.054 1.00 87.62 85 VAL A C 1
ATOM 630 O O . VAL A 1 85 ? 6.168 7.356 7.251 1.00 87.62 85 VAL A O 1
ATOM 633 N N . SER A 1 86 ? 4.730 9.020 6.821 1.00 77.19 86 SER A N 1
ATOM 634 C CA . SER A 1 86 ? 5.746 10.059 6.964 1.00 77.19 86 SER A CA 1
ATOM 635 C C . SER A 1 86 ? 6.021 10.308 8.441 1.00 77.19 86 SER A C 1
ATOM 637 O O . SER A 1 86 ? 5.112 10.657 9.184 1.00 77.19 86 SER A O 1
ATOM 639 N N . THR A 1 87 ? 7.283 10.244 8.857 1.00 66.06 87 THR A N 1
ATOM 640 C CA . THR A 1 87 ? 7.700 10.620 10.219 1.00 66.06 87 THR A CA 1
ATOM 641 C C . THR A 1 87 ? 7.451 12.097 10.542 1.00 66.06 87 THR A C 1
ATOM 643 O O . THR A 1 87 ? 7.398 12.461 11.710 1.00 66.06 87 THR A O 1
ATOM 646 N N . VAL A 1 88 ? 7.273 12.946 9.524 1.00 61.16 88 VAL A N 1
ATOM 647 C CA . VAL A 1 88 ? 6.996 14.386 9.671 1.00 61.16 88 VAL A CA 1
ATOM 648 C C . VAL A 1 88 ? 5.496 14.665 9.823 1.00 61.16 88 VAL A C 1
ATOM 650 O O . VAL A 1 88 ? 5.122 15.653 10.444 1.00 61.16 88 VAL A O 1
ATOM 653 N N . ALA A 1 89 ? 4.641 13.799 9.272 1.00 58.12 89 ALA A N 1
ATOM 654 C CA . ALA A 1 89 ? 3.181 13.915 9.343 1.00 58.12 89 ALA A CA 1
ATOM 655 C C . ALA A 1 89 ? 2.537 12.867 10.273 1.00 58.12 89 ALA A C 1
ATOM 657 O O . ALA A 1 89 ? 1.312 12.755 10.320 1.00 58.12 89 ALA A O 1
ATOM 658 N N . ALA A 1 90 ? 3.354 12.088 10.988 1.00 60.12 90 ALA A N 1
ATOM 659 C CA . ALA A 1 90 ? 2.890 11.072 11.917 1.00 60.12 90 ALA A CA 1
ATOM 660 C C . ALA A 1 90 ? 2.165 11.745 13.086 1.00 60.12 90 ALA A C 1
ATOM 662 O O . ALA A 1 90 ? 2.742 12.553 13.816 1.00 60.12 90 ALA A O 1
ATOM 663 N N . HIS A 1 91 ? 0.897 11.393 13.268 1.00 62.31 91 HIS A N 1
ATOM 664 C CA . HIS A 1 91 ? 0.124 11.837 14.417 1.00 62.31 91 HIS A CA 1
ATOM 665 C C . HIS A 1 91 ? 0.347 10.847 15.569 1.00 62.31 91 HIS A C 1
ATOM 667 O O . HIS A 1 91 ? 0.167 9.642 15.364 1.00 62.31 91 HIS A O 1
ATOM 673 N N . PRO A 1 92 ? 0.721 11.302 16.780 1.00 63.44 92 PRO A N 1
ATOM 674 C CA . PRO A 1 92 ? 0.882 10.414 17.927 1.00 63.44 92 PRO A CA 1
ATOM 675 C C . PRO A 1 92 ? -0.400 9.604 18.179 1.00 63.44 92 PRO A C 1
ATOM 677 O O . PRO A 1 92 ? -1.467 10.180 18.368 1.00 63.44 92 PRO A O 1
ATOM 680 N N . GLY A 1 93 ? -0.303 8.272 18.152 1.00 71.69 93 GLY A N 1
ATOM 681 C CA . GLY A 1 93 ? -1.416 7.349 18.424 1.00 71.69 93 GLY A CA 1
ATOM 682 C C . GLY A 1 93 ? -2.389 7.088 17.263 1.00 71.69 93 GLY A C 1
ATOM 683 O O . GLY A 1 93 ? -3.088 6.077 17.295 1.00 71.69 93 GLY A O 1
ATOM 684 N N . GLY A 1 94 ? -2.406 7.923 16.217 1.00 83.19 94 GLY A N 1
ATOM 685 C CA . GLY A 1 94 ? -3.313 7.748 15.071 1.00 83.19 94 GLY A CA 1
ATOM 686 C C . GLY A 1 94 ? -3.028 6.472 14.272 1.00 83.19 94 GLY A C 1
ATOM 687 O O . GLY A 1 94 ? -3.951 5.782 13.849 1.00 83.19 94 GLY A O 1
ATOM 688 N N . GLU A 1 95 ? -1.750 6.113 14.139 1.00 86.69 95 GLU A N 1
ATOM 689 C CA . GLU A 1 95 ? -1.324 4.932 13.380 1.00 86.69 95 GLU A CA 1
ATOM 690 C C . GLU A 1 95 ? -1.696 3.616 14.066 1.00 86.69 95 GLU A C 1
ATOM 692 O O . GLU A 1 95 ? -2.222 2.709 13.427 1.00 86.69 95 GLU A O 1
ATOM 697 N N . GLU A 1 96 ? -1.504 3.535 15.384 1.00 89.19 96 GLU A N 1
ATOM 698 C CA . GLU A 1 96 ? -1.889 2.361 16.172 1.00 89.19 96 GLU A CA 1
ATOM 699 C C . GLU A 1 96 ? -3.415 2.180 16.181 1.00 89.19 96 GLU A C 1
ATOM 701 O O . GLU A 1 96 ? -3.926 1.065 16.057 1.00 89.19 96 GLU A O 1
ATOM 706 N N . ALA A 1 97 ? -4.163 3.280 16.300 1.00 92.44 97 ALA A N 1
ATOM 707 C CA . ALA A 1 97 ? -5.618 3.249 16.227 1.00 92.44 97 ALA A CA 1
ATOM 708 C C . ALA A 1 97 ? -6.110 2.843 14.825 1.00 92.44 97 ALA A C 1
ATOM 710 O O . ALA A 1 97 ? -7.026 2.025 14.720 1.00 92.44 97 ALA A O 1
ATOM 711 N N . TYR A 1 98 ? -5.474 3.340 13.757 1.00 94.12 98 TYR A N 1
ATOM 712 C CA . TYR A 1 98 ? -5.762 2.920 12.384 1.00 94.12 98 TYR A CA 1
ATOM 713 C C . TYR A 1 98 ? -5.488 1.428 12.180 1.00 94.12 98 TYR A C 1
ATOM 715 O O . TYR A 1 98 ? -6.322 0.730 11.606 1.00 94.12 98 TYR A O 1
ATOM 723 N N . GLU A 1 99 ? -4.357 0.919 12.669 1.00 93.88 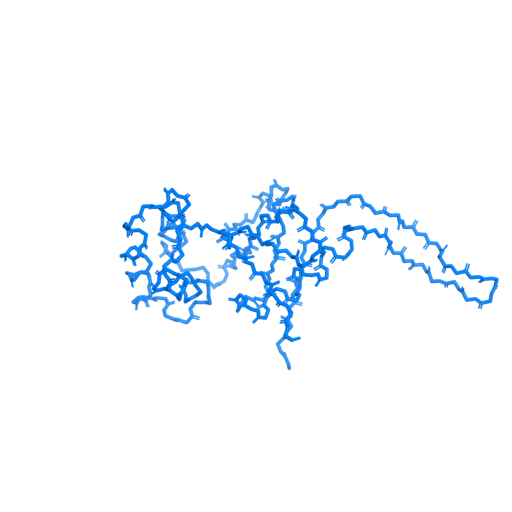99 GLU A N 1
ATOM 724 C CA . GLU A 1 99 ? -4.006 -0.498 12.557 1.00 93.88 99 GLU A CA 1
ATOM 725 C C . GLU A 1 99 ? -5.040 -1.398 13.249 1.00 93.88 99 GLU A C 1
ATOM 727 O O . GLU A 1 99 ? -5.497 -2.377 12.656 1.00 93.88 99 GLU A O 1
ATOM 732 N N . LYS A 1 100 ? -5.497 -1.021 14.451 1.00 95.44 100 LYS A N 1
ATOM 733 C CA . LYS A 1 100 ? -6.574 -1.731 15.166 1.00 95.44 100 LYS A CA 1
ATOM 734 C C . LYS A 1 100 ? -7.901 -1.690 14.406 1.00 95.44 100 LYS A C 1
ATOM 736 O O . LYS A 1 100 ? -8.537 -2.729 14.242 1.00 95.44 100 LYS A O 1
ATOM 741 N N . ALA A 1 101 ? -8.308 -0.521 13.908 1.00 95.94 101 ALA A N 1
ATOM 742 C CA . ALA A 1 101 ? -9.535 -0.380 13.120 1.00 95.94 101 ALA A CA 1
ATOM 743 C C . ALA A 1 101 ? -9.482 -1.218 11.831 1.00 95.94 101 ALA A C 1
ATOM 745 O O . ALA A 1 101 ? -10.455 -1.872 11.450 1.00 95.94 101 ALA A O 1
ATOM 746 N N . PHE A 1 102 ? -8.320 -1.248 11.178 1.00 96.25 102 PHE A N 1
ATOM 747 C CA . PHE A 1 102 ? -8.102 -2.045 9.981 1.00 96.25 102 PHE A CA 1
ATOM 748 C C . PHE A 1 102 ? -8.111 -3.553 10.270 1.00 96.25 102 PHE A C 1
ATOM 750 O O . PHE A 1 102 ? -8.635 -4.319 9.462 1.00 96.25 102 PHE A O 1
ATOM 757 N N . ALA A 1 103 ? -7.576 -3.991 11.414 1.00 96.38 103 ALA A N 1
ATOM 758 C CA . ALA A 1 103 ? -7.644 -5.389 11.841 1.00 96.38 103 ALA A CA 1
ATOM 759 C C . ALA A 1 103 ? -9.099 -5.857 12.019 1.00 96.38 103 ALA A C 1
ATOM 761 O O . ALA A 1 103 ? -9.472 -6.884 11.456 1.00 96.38 103 ALA A O 1
ATOM 762 N N . LEU A 1 104 ? -9.944 -5.050 12.675 1.00 96.38 104 LEU A N 1
ATOM 763 C CA . LEU A 1 104 ? -11.386 -5.317 12.793 1.00 96.38 104 LEU A CA 1
ATOM 764 C C . LEU A 1 104 ? -12.051 -5.440 11.415 1.00 96.38 104 LEU A C 1
ATOM 766 O O . LEU A 1 104 ? -12.797 -6.382 11.154 1.00 96.38 104 LEU A O 1
ATOM 770 N N . MET A 1 105 ? -11.729 -4.529 10.490 1.00 95.44 105 MET A N 1
ATOM 771 C CA . MET A 1 105 ? -12.252 -4.577 9.120 1.00 95.44 105 MET A CA 1
ATOM 772 C C . MET A 1 105 ? -11.810 -5.840 8.372 1.00 95.44 105 MET A C 1
ATOM 774 O O . MET A 1 105 ? -12.589 -6.407 7.606 1.00 95.44 105 MET A O 1
ATOM 778 N N . LYS A 1 106 ? -10.567 -6.286 8.579 1.00 94.69 106 LYS A N 1
ATOM 779 C CA . LYS A 1 106 ? -10.026 -7.514 7.982 1.00 94.69 106 LYS A CA 1
ATOM 780 C C . LYS A 1 106 ? -10.741 -8.766 8.491 1.00 94.69 106 LYS A C 1
ATOM 782 O O . LYS A 1 106 ? -10.895 -9.717 7.729 1.00 94.69 106 LYS A O 1
ATOM 787 N N . GLU A 1 107 ? -11.185 -8.755 9.741 1.00 94.94 107 GLU A N 1
ATOM 788 C CA . GLU A 1 107 ? -11.960 -9.836 10.360 1.00 94.94 107 GLU A CA 1
ATOM 789 C C . GLU A 1 107 ? -13.462 -9.766 10.027 1.00 94.94 107 GLU A C 1
ATOM 791 O O . GLU A 1 107 ? -14.203 -10.702 10.321 1.00 94.94 107 GLU A O 1
ATOM 796 N N . GLY A 1 108 ? -13.914 -8.688 9.374 1.00 93.00 108 GLY A N 1
ATOM 797 C CA . GLY A 1 108 ? -15.328 -8.447 9.090 1.00 93.00 108 GLY A CA 1
ATOM 798 C C . GLY A 1 108 ? -16.133 -8.059 10.333 1.00 93.00 108 GLY A C 1
ATOM 799 O O . GLY A 1 108 ? -17.358 -8.195 10.332 1.00 93.00 108 GLY A O 1
ATOM 800 N N . ASP A 1 109 ? -15.464 -7.591 11.390 1.00 94.69 109 ASP A N 1
ATOM 801 C CA . ASP A 1 109 ? -16.104 -7.183 12.636 1.00 94.69 109 ASP A CA 1
ATOM 802 C C . ASP A 1 109 ? -16.891 -5.869 12.426 1.00 94.69 109 ASP A C 1
ATOM 804 O O . ASP A 1 109 ? -16.315 -4.866 11.983 1.00 94.69 109 ASP A O 1
ATOM 808 N N . PRO A 1 110 ? -18.198 -5.825 12.759 1.00 92.38 110 PRO A N 1
ATOM 809 C CA . PRO A 1 110 ? -19.000 -4.602 12.714 1.00 92.38 110 PRO A CA 1
ATOM 810 C C . PRO A 1 110 ? -18.397 -3.412 13.479 1.00 92.38 110 PRO A C 1
ATOM 812 O O . PRO A 1 110 ? -18.612 -2.262 13.075 1.00 92.38 110 PRO A O 1
ATOM 815 N N . ALA A 1 111 ? -17.609 -3.666 14.530 1.00 95.56 111 ALA A N 1
ATOM 816 C CA . ALA A 1 111 ? -16.916 -2.646 15.317 1.00 95.56 111 ALA A CA 1
ATOM 817 C C . ALA A 1 111 ? -15.911 -1.823 14.491 1.00 95.56 111 ALA A C 1
ATOM 819 O O . ALA A 1 111 ? -15.565 -0.706 14.881 1.00 95.56 111 ALA A O 1
ATOM 820 N N . ALA A 1 112 ? -15.487 -2.312 13.319 1.00 95.94 112 ALA A N 1
ATOM 821 C CA . ALA A 1 112 ? -14.639 -1.555 12.402 1.00 95.94 112 ALA A CA 1
ATOM 822 C C . ALA A 1 112 ? -15.248 -0.191 12.037 1.00 95.94 112 ALA A C 1
ATOM 824 O O . ALA A 1 112 ? -14.536 0.811 11.986 1.00 95.94 112 ALA A O 1
ATOM 825 N N . SER A 1 113 ? -16.567 -0.133 11.820 1.00 94.94 113 SER A N 1
ATOM 826 C CA . SER A 1 113 ? -17.251 1.110 11.435 1.00 94.94 113 SER A CA 1
ATOM 827 C C . SER A 1 113 ? -17.164 2.174 12.525 1.00 94.94 113 SER A C 1
ATOM 829 O O . SER A 1 113 ? -16.880 3.334 12.232 1.00 94.94 113 SER A O 1
ATOM 831 N N . GLU A 1 114 ? -17.361 1.774 13.781 1.00 95.56 114 GLU A N 1
ATOM 832 C CA . GLU A 1 114 ? -17.237 2.666 14.935 1.00 95.56 114 GLU A CA 1
ATOM 833 C C . GLU A 1 114 ? -15.783 3.114 15.131 1.00 95.56 114 GLU A C 1
ATOM 835 O O . GLU A 1 114 ? -15.519 4.308 15.271 1.00 95.56 114 GLU A O 1
ATOM 840 N N . ALA A 1 115 ? -14.826 2.186 15.039 1.00 95.50 115 ALA A N 1
ATOM 841 C CA . ALA A 1 115 ? -13.404 2.491 15.182 1.00 95.50 115 ALA A CA 1
ATOM 842 C C 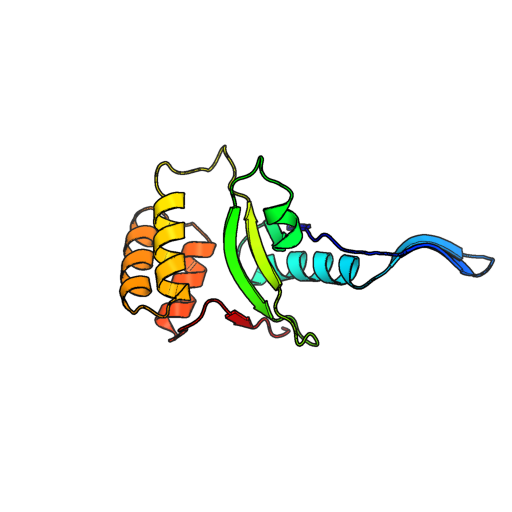. ALA A 1 115 ? -12.912 3.509 14.135 1.00 95.50 115 ALA A C 1
ATOM 844 O O . ALA A 1 115 ? -12.207 4.464 14.472 1.00 95.50 115 ALA A O 1
ATOM 845 N N . PHE A 1 116 ? -13.319 3.354 12.870 1.00 95.44 116 PHE A N 1
ATOM 846 C CA . PHE A 1 116 ? -13.000 4.325 11.822 1.00 95.44 116 PHE A CA 1
ATOM 847 C C . PHE A 1 116 ? -13.739 5.660 11.991 1.00 95.44 116 PHE A C 1
ATOM 849 O O . PHE A 1 116 ? -13.174 6.698 11.643 1.00 95.44 116 PHE A O 1
ATOM 856 N N . SER A 1 117 ? -14.952 5.659 12.553 1.00 94.44 117 SER A N 1
ATOM 857 C CA . SER A 1 117 ? -15.686 6.894 12.855 1.00 94.44 117 SER A CA 1
ATOM 858 C C . SER A 1 117 ? -14.962 7.733 13.906 1.00 94.44 117 SER A C 1
ATOM 860 O O . SER A 1 117 ? -14.785 8.931 13.703 1.00 94.44 117 SER A O 1
ATOM 862 N N . LEU A 1 118 ? -14.473 7.107 14.982 1.00 93.88 118 LEU A N 1
ATOM 863 C CA . LEU A 1 118 ? -13.692 7.790 16.021 1.00 93.88 118 LEU A CA 1
ATOM 864 C C . LEU A 1 118 ? -12.398 8.391 15.455 1.00 93.88 118 LEU A C 1
ATOM 866 O O . LEU A 1 118 ? -12.054 9.533 15.748 1.00 93.88 118 LEU A O 1
ATOM 870 N N . LEU A 1 119 ? -11.704 7.652 14.586 1.00 93.00 119 LEU A N 1
ATOM 871 C CA . LEU A 1 119 ? -10.521 8.156 13.882 1.00 93.00 119 LEU A CA 1
ATOM 872 C C . LEU A 1 119 ? -10.831 9.365 12.990 1.00 93.00 119 LEU A C 1
ATOM 874 O O . LEU A 1 119 ? -10.011 10.278 12.875 1.00 93.00 119 LEU A O 1
ATOM 878 N N . ALA A 1 120 ? -12.000 9.388 12.349 1.00 92.12 120 ALA A N 1
ATOM 879 C CA . ALA A 1 120 ? -12.397 10.483 11.473 1.00 92.12 120 ALA A CA 1
ATOM 880 C C . ALA A 1 120 ? -12.643 11.798 12.235 1.00 92.12 120 ALA A C 1
ATOM 882 O O . ALA A 1 120 ? -12.463 12.863 11.646 1.00 92.12 120 ALA A O 1
ATOM 883 N N . GLU A 1 121 ? -12.987 11.755 13.527 1.00 91.00 121 GLU A N 1
ATOM 884 C CA . GLU A 1 121 ? -13.171 12.961 14.351 1.00 91.00 121 GLU A CA 1
ATOM 885 C C . GLU A 1 121 ? -11.866 13.752 14.510 1.00 91.00 121 GLU A C 1
ATOM 887 O O . GLU A 1 121 ? -11.863 14.983 14.419 1.00 91.00 121 GLU A O 1
ATOM 892 N N . THR A 1 122 ? -10.739 13.057 14.687 1.00 88.31 122 THR A N 1
ATOM 893 C CA . THR A 1 122 ? -9.421 13.682 14.888 1.00 88.31 122 THR A CA 1
ATOM 894 C C . THR A 1 122 ? -8.584 13.773 13.610 1.00 88.31 122 THR A C 1
ATOM 896 O O . THR A 1 122 ? -7.669 14.593 13.548 1.00 88.31 122 THR A O 1
ATOM 899 N N . HIS A 1 123 ? -8.901 12.985 12.574 1.00 87.12 123 HIS A N 1
ATOM 900 C CA . HIS A 1 123 ? -8.113 12.876 11.336 1.00 87.12 123 HIS A CA 1
ATOM 901 C C . HIS A 1 123 ? -8.962 12.988 10.054 1.00 87.12 123 HIS A C 1
ATOM 903 O O . HIS A 1 123 ? -8.707 12.304 9.066 1.00 87.12 123 HIS A O 1
ATOM 909 N N . HIS A 1 124 ? -9.967 13.865 10.036 1.00 82.00 124 HIS A N 1
ATOM 910 C CA . HIS A 1 124 ? -10.922 14.015 8.923 1.00 82.00 124 HIS A CA 1
ATOM 911 C C . HIS A 1 124 ? -10.301 14.284 7.533 1.00 82.00 124 HIS A C 1
ATOM 913 O O . HIS A 1 124 ? -10.924 13.971 6.517 1.00 82.00 124 HIS A O 1
ATOM 919 N N . GLU A 1 125 ? -9.094 14.854 7.448 1.00 86.00 125 GLU A N 1
ATOM 920 C CA . GLU A 1 125 ? -8.416 15.095 6.162 1.00 86.00 125 GLU A CA 1
ATOM 921 C C . GLU A 1 125 ? -7.703 13.850 5.601 1.00 86.00 125 GLU A C 1
ATOM 923 O O . GLU A 1 125 ? -7.417 13.788 4.396 1.00 86.00 125 GLU A O 1
ATOM 928 N N . ASP A 1 126 ? -7.468 12.837 6.439 1.00 90.38 126 ASP A N 1
ATOM 929 C CA . ASP A 1 126 ? -6.754 11.615 6.079 1.00 90.38 126 ASP A CA 1
ATOM 930 C C . ASP A 1 126 ? -7.499 10.844 4.980 1.00 90.38 126 ASP A C 1
ATOM 932 O O . ASP A 1 126 ? -8.691 10.528 5.077 1.00 90.38 126 ASP A O 1
ATOM 936 N N . ALA A 1 127 ? -6.800 10.577 3.878 1.00 91.44 127 ALA A N 1
ATOM 937 C CA . ALA A 1 127 ? -7.405 9.965 2.705 1.00 91.44 127 ALA A CA 1
ATOM 938 C C . ALA A 1 127 ? -7.817 8.508 2.954 1.00 91.44 127 ALA A C 1
ATOM 940 O O . ALA A 1 127 ? -8.887 8.099 2.499 1.00 91.44 127 ALA A O 1
ATOM 941 N N . LEU A 1 128 ? -7.008 7.740 3.691 1.00 93.06 128 LEU A N 1
ATOM 942 C CA . LEU A 1 128 ? -7.292 6.333 3.957 1.00 93.06 128 LEU A CA 1
ATOM 943 C C . LEU A 1 128 ? -8.448 6.171 4.933 1.00 93.06 128 LEU A C 1
ATOM 945 O O . LEU A 1 128 ? -9.323 5.345 4.685 1.00 93.06 128 LEU A O 1
ATOM 949 N N . ILE A 1 129 ? -8.510 6.982 5.990 1.00 94.31 129 ILE A N 1
ATOM 950 C CA . ILE A 1 129 ? -9.642 6.945 6.930 1.00 94.31 129 ILE A CA 1
ATOM 951 C C . ILE A 1 129 ? -10.949 7.248 6.188 1.00 94.31 129 ILE A C 1
ATOM 953 O O . ILE A 1 129 ? -11.917 6.492 6.304 1.00 94.31 129 ILE A O 1
ATOM 957 N N . ARG A 1 130 ? -10.965 8.288 5.342 1.00 94.19 130 ARG A N 1
ATOM 958 C CA . ARG A 1 130 ? -12.139 8.609 4.513 1.00 94.19 130 ARG A CA 1
ATOM 959 C C . ARG A 1 130 ? -12.503 7.491 3.540 1.00 94.19 130 ARG A C 1
ATOM 961 O O . ARG A 1 130 ? -13.688 7.205 3.371 1.00 94.19 130 ARG A O 1
ATOM 968 N N . LEU A 1 131 ? -11.512 6.852 2.916 1.00 94.75 131 LEU A N 1
ATOM 969 C CA . LEU A 1 131 ? -11.740 5.713 2.028 1.00 94.75 131 LEU A CA 1
ATOM 970 C C . LEU A 1 131 ? -12.408 4.553 2.772 1.00 94.75 131 LEU A C 1
ATOM 972 O O . LEU A 1 131 ? -13.413 4.031 2.288 1.00 94.75 131 LEU A O 1
ATOM 976 N N . GLN A 1 132 ? -11.878 4.145 3.929 1.00 95.56 132 GLN A N 1
ATOM 977 C CA . GLN A 1 132 ? -12.446 3.010 4.663 1.00 95.56 132 GLN A CA 1
ATOM 978 C C . GLN A 1 132 ? -13.837 3.332 5.205 1.00 95.56 132 GLN A C 1
ATOM 980 O O . GLN A 1 132 ? -14.734 2.501 5.089 1.00 95.56 132 GLN A O 1
ATOM 985 N N . MET A 1 133 ? -14.069 4.558 5.681 1.00 94.81 133 MET A N 1
ATOM 986 C CA . MET A 1 133 ? -15.405 5.008 6.084 1.00 94.81 133 MET A CA 1
ATOM 987 C C . MET A 1 133 ? -16.414 4.952 4.939 1.00 94.81 133 MET A C 1
ATOM 989 O O . MET A 1 133 ? -17.524 4.434 5.095 1.00 94.81 133 MET A O 1
ATOM 993 N N . TYR A 1 134 ? -16.021 5.445 3.764 1.00 94.06 134 TYR A N 1
ATOM 994 C CA . TYR A 1 134 ? -16.842 5.347 2.564 1.00 94.06 134 TYR A CA 1
ATOM 995 C C . TYR A 1 134 ? -17.168 3.884 2.234 1.00 94.06 134 TYR A C 1
ATOM 997 O O . TYR A 1 134 ? -18.324 3.548 1.999 1.00 94.06 134 TYR A O 1
ATOM 1005 N N . ARG A 1 135 ? -16.181 2.988 2.284 1.00 94.44 135 ARG A N 1
ATOM 1006 C CA . ARG A 1 135 ? -16.389 1.564 1.987 1.00 94.44 135 ARG A CA 1
ATOM 1007 C C . ARG A 1 135 ? -17.311 0.883 3.004 1.00 94.44 135 ARG A C 1
ATOM 1009 O O . ARG A 1 135 ? -18.258 0.215 2.596 1.00 94.44 135 ARG A O 1
ATOM 1016 N N . LEU A 1 136 ? -17.078 1.082 4.300 1.00 94.31 136 LEU A N 1
ATOM 1017 C CA . LEU A 1 136 ? -17.875 0.483 5.377 1.00 94.31 136 LEU A CA 1
ATOM 1018 C C . LEU A 1 136 ? -19.329 0.974 5.349 1.00 94.31 136 LEU A C 1
ATOM 1020 O O . LEU A 1 136 ? -20.251 0.164 5.410 1.00 94.31 136 LEU A O 1
ATOM 1024 N N . SER A 1 137 ? -19.553 2.276 5.133 1.00 93.06 137 SER A N 1
ATOM 1025 C CA . SER A 1 137 ? -20.908 2.837 4.971 1.00 93.06 137 SER A CA 1
ATOM 1026 C C . SER A 1 137 ? -21.667 2.302 3.749 1.00 93.06 137 SER A C 1
ATOM 1028 O O . SER A 1 137 ? -22.894 2.355 3.727 1.00 93.06 137 SER A O 1
ATOM 1030 N N . HIS A 1 138 ? -20.960 1.754 2.755 1.00 93.69 138 HIS A N 1
ATOM 1031 C CA . HIS A 1 138 ? -21.540 1.119 1.567 1.00 93.69 138 HIS A CA 1
ATOM 1032 C C . HIS A 1 138 ? -21.550 -0.417 1.665 1.00 93.69 138 HIS A C 1
ATOM 1034 O O . HIS A 1 138 ? -21.731 -1.102 0.658 1.00 93.69 138 HIS A O 1
ATOM 1040 N N . GLY A 1 139 ? -21.375 -0.966 2.872 1.00 90.38 139 GLY A N 1
ATOM 1041 C CA . GLY A 1 139 ? -21.518 -2.394 3.148 1.00 90.38 139 GLY A CA 1
ATOM 1042 C C . GLY A 1 139 ? -20.298 -3.242 2.790 1.00 90.38 139 GLY A C 1
ATOM 1043 O O . GLY A 1 139 ? -20.436 -4.454 2.640 1.00 90.38 139 GLY A O 1
ATOM 1044 N N . ALA A 1 140 ? -19.111 -2.648 2.635 1.00 90.12 140 ALA A N 1
ATOM 1045 C CA . ALA A 1 140 ? -17.892 -3.436 2.483 1.00 90.12 140 ALA A CA 1
ATOM 1046 C C . ALA A 1 140 ? -17.617 -4.247 3.758 1.00 90.12 140 ALA A C 1
ATOM 1048 O O . ALA A 1 140 ? -17.564 -3.691 4.851 1.00 90.12 140 ALA A O 1
ATOM 1049 N N . THR A 1 141 ? -17.388 -5.549 3.602 1.00 85.69 141 THR A N 1
ATOM 1050 C CA . THR A 1 141 ? -17.086 -6.477 4.708 1.00 85.69 141 THR A CA 1
ATOM 1051 C C . THR A 1 141 ? -15.675 -7.060 4.630 1.00 85.69 141 THR A C 1
ATOM 1053 O O . THR A 1 141 ? -15.327 -7.926 5.424 1.00 85.69 141 THR A O 1
ATOM 1056 N N . SER A 1 142 ? -14.872 -6.639 3.648 1.00 90.56 142 SER A N 1
ATOM 1057 C CA . SER A 1 142 ? -13.492 -7.092 3.460 1.00 90.56 142 SER A CA 1
ATOM 1058 C C . SER A 1 142 ? -12.564 -5.928 3.129 1.00 90.56 142 SER A C 1
ATOM 1060 O O . SER A 1 142 ? -12.989 -4.825 2.769 1.00 90.56 142 SER A O 1
ATOM 1062 N N . THR A 1 143 ? -11.259 -6.175 3.192 1.00 94.69 143 THR A N 1
ATOM 1063 C CA . THR A 1 143 ? -10.221 -5.209 2.813 1.00 94.69 143 THR A CA 1
ATOM 1064 C C . THR A 1 143 ? -9.949 -5.178 1.304 1.00 94.69 143 THR A C 1
ATOM 1066 O O . THR A 1 143 ? -9.049 -4.461 0.866 1.00 94.69 143 THR A O 1
ATOM 1069 N N . ASP A 1 144 ? -10.745 -5.887 0.497 1.00 94.25 144 ASP A N 1
ATOM 1070 C CA . ASP A 1 144 ? -10.549 -5.983 -0.950 1.00 94.25 144 ASP A CA 1
ATOM 1071 C C . ASP A 1 144 ? -11.047 -4.736 -1.681 1.00 94.25 144 ASP A C 1
ATOM 1073 O O . ASP A 1 144 ? -12.205 -4.319 -1.572 1.00 94.25 144 ASP A O 1
ATOM 1077 N N . ILE A 1 145 ? -10.169 -4.141 -2.476 1.00 92.94 145 ILE A N 1
ATOM 1078 C CA . ILE A 1 145 ? -10.442 -2.937 -3.250 1.00 92.94 145 ILE A CA 1
ATOM 1079 C C . ILE A 1 145 ? -10.413 -3.311 -4.726 1.00 92.94 145 ILE A C 1
ATOM 1081 O O . ILE A 1 145 ? -9.352 -3.521 -5.315 1.00 92.94 145 ILE A O 1
ATOM 1085 N N . ILE A 1 146 ? -11.596 -3.371 -5.333 1.00 89.94 146 ILE A N 1
ATOM 1086 C CA . ILE A 1 146 ? -11.750 -3.630 -6.764 1.00 89.94 146 ILE A CA 1
ATOM 1087 C C . ILE A 1 146 ? -11.684 -2.294 -7.501 1.00 89.94 146 ILE A C 1
ATOM 1089 O O . ILE A 1 146 ? -12.596 -1.472 -7.405 1.00 89.94 146 ILE A O 1
ATOM 1093 N N . LEU A 1 147 ? -10.602 -2.073 -8.245 1.00 84.38 147 LEU A N 1
ATOM 1094 C CA . LEU A 1 147 ? -10.446 -0.874 -9.066 1.00 84.38 147 LEU A CA 1
ATOM 1095 C C . LEU A 1 147 ? -10.870 -1.179 -10.509 1.00 84.38 147 LEU A C 1
ATOM 1097 O O . LEU A 1 147 ? -10.146 -1.833 -11.262 1.00 84.38 147 LEU A O 1
ATOM 1101 N N . GLY A 1 148 ? -12.063 -0.708 -10.886 1.00 66.38 148 GLY A N 1
ATOM 1102 C CA . GLY A 1 148 ? -12.519 -0.655 -12.279 1.00 66.38 148 GLY A CA 1
ATOM 1103 C C . GLY A 1 148 ? -11.882 0.508 -13.053 1.00 66.38 148 GLY A C 1
ATOM 1104 O O . GLY A 1 148 ? -11.416 1.478 -12.455 1.00 66.38 148 GLY A O 1
ATOM 1105 N N . GLU A 1 149 ? -11.853 0.420 -14.386 1.00 53.91 149 GLU A N 1
ATOM 1106 C CA . GLU A 1 149 ? -11.469 1.559 -15.235 1.00 53.91 149 GLU A CA 1
ATOM 1107 C C . GLU A 1 149 ? -12.487 2.708 -15.121 1.00 5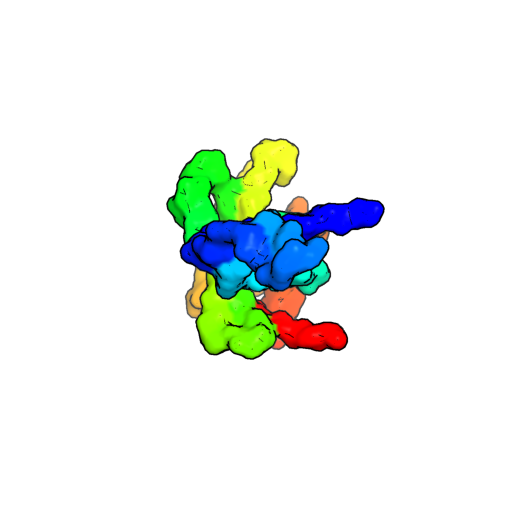3.91 149 GLU A C 1
ATOM 1109 O O . GLU A 1 149 ? -13.667 2.484 -14.846 1.00 53.91 149 GLU A O 1
ATOM 1114 N N . LYS A 1 150 ? -12.001 3.936 -15.341 1.00 42.78 150 LYS A N 1
ATOM 1115 C CA . LYS A 1 150 ? -12.843 5.056 -15.776 1.00 42.78 150 LYS A CA 1
ATOM 1116 C C . LYS A 1 150 ? -13.198 4.902 -17.245 1.00 42.78 150 LYS A C 1
ATOM 1118 O O . LYS A 1 150 ? -12.280 4.514 -17.999 1.00 42.78 150 LYS A O 1
#

Radius of gyration: 17.4 Å; chains: 1; bounding box: 40×32×54 Å

=== Feature glossary ===
Legend for the data blocks above and below:

— What the protein is —

The amino-acid sequence is the protein's primary structure: the linear order of residues from the N-terminus to the C-terminus, written in one-letter code. Everything else here — the 3D coordinates, the secondary structure, the domain annotations — is ultimately a consequence of this string.

Database cross-references. InterPro integrates a dozen domain/family signature databases into unified entries with residue-range hits. GO terms attach function/process/location labels with evidence codes. CATH codes position the fold in a four-level structural taxonomy. Organism is the NCBI-taxonomy species name.

— Where its atoms are —

The mmCIF block holds the 3D Cartesian coordinates of each backbone atom (N, Cα, C, O) in ångströms. mmCIF is the PDB's canonical archive format — a tagged-loop text representation of the atomic model.

The six renders are orthographic views along the three Cartesian axes in both directions. Representation (cartoon, sticks, or surface) and color scheme (sequence-rainbow or by-chain) vary across proteins so the training set covers all the common visualization conventions.

— Local backbone conformation —

Secondary structure is the local, repeating backbone conformation. DSSP classifies it into eight states by reading the hydrogen-bond network: three helix types (H, G, I), two β types (E, B), two non-regular types (T, S), and unstructured coil (-).

SS3 is a coarse helix/strand/coil call (letters a/b/c) made by the P-SEA algorithm from inter-Cα distances and dihedrals. It is less detailed than DSSP but needs only Cα positions.

Backbone dihedral angles. Every residue except chain termini has a φ (preceding-C → N → Cα → C) and a ψ (N → Cα → C → next-N). They are reported in degrees following the IUPAC sign convention. Secondary structure is essentially a statement about which (φ, ψ) basin each residue occupies.

— Global shape and packing —

The geometric summary reports three shape descriptors. Rg (radius of gyration) measures how spread out the Cα atoms are about their centre of mass; compact globular proteins have small Rg, elongated or unfolded ones large. Cα contacts (<8 Å, |i−j|>4) count long-range residue pairs in spatial proximity — high for tightly packed folds, near zero for rods or random coil. The bounding-box extents give the protein's footprint along x, y, z in Å.

Solvent accessibility: the surface area of each residue that a 1.4 Å water probe can touch, in Å². When only backbone atoms are present the absolute values are lower than full-atom SASA (side chains contribute most of the area) and are flagged as backbone-only.

Plot images: a contact map (which residues are close in 3D, as an N×N binary image), a Ramachandran scatter (backbone torsion angles, revealing secondary-structure composition at a glance), and — for AlphaFold structures — a PAE heatmap (pairwise prediction confidence).

— Structural neighborhood —

Foldseek's 3Di representation compresses backbone geometry into a per-residue letter drawn from a learned twenty-state alphabet. It captures the tertiary interaction pattern around each residue — which residues are packed against it in space, regardless of where they are in sequence.

Structural nearest neighbors (via Foldseek easy-search vs the PDB). Reported per hit: target PDB id, E-value, and alignment TM-score. A TM-score above ~0.5 is the conventional threshold for 'same fold'.

— Confidence and disorder —

pLDDT (predicted Local Distance Difference Test) is AlphaFold's per-residue confidence score, ranging from 0 to 100. Values above 90 indicate high confidence (typically well-packed cores); 70–90 is confident; 50–70 low confidence; below 50 usually means the region is disordered or the prediction is unreliable there. AlphaFold stores pLDDT in the mmCIF B-factor column.

For experimental (PDB) structures, the B-factor (temperature factor) quantifies the positional spread of each atom in the crystal — a combination of thermal vibration and static disorder — in units of Å². High B-factors mark flexible loops or poorly resolved regions; low B-factors mark the rigid, well-ordered core.

Predicted Aligned Error (PAE) is an AlphaFold confidence matrix: entry (i, j) is the expected error in the position of residue j, in ångströms, when the prediction is superimposed on the true structure at residue i. Low PAE within a block of residues means that block is internally rigid and well-predicted; high PAE between two blocks means their relative placement is uncertain even if each block individually is confident.